Protein AF-A0A2N0QKD7-F1 (afdb_monomer)

Organism: NCBI:txid588596

Structure (mmCIF, N/CA/C/O backbone):
data_AF-A0A2N0QKD7-F1
#
_entry.id   AF-A0A2N0QKD7-F1
#
loop_
_atom_site.group_PDB
_atom_site.id
_atom_site.type_symbol
_atom_site.label_atom_id
_atom_site.label_alt_id
_atom_site.label_comp_id
_atom_site.label_asym_id
_atom_site.label_entity_id
_atom_site.label_seq_id
_atom_site.pdbx_PDB_ins_code
_atom_site.Cartn_x
_atom_site.Cartn_y
_atom_site.Cartn_z
_atom_site.occupancy
_atom_site.B_iso_or_equiv
_atom_site.auth_seq_id
_atom_site.auth_comp_id
_atom_site.auth_asym_id
_atom_site.auth_atom_id
_atom_site.pdbx_PDB_model_num
A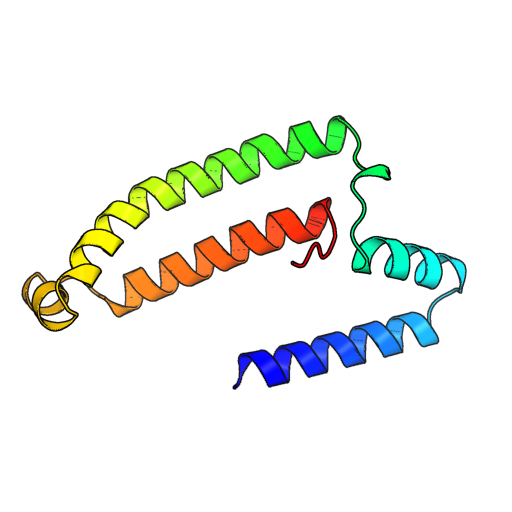TOM 1 N N . MET A 1 1 ? 5.901 -13.890 12.766 1.00 68.62 1 MET A N 1
ATOM 2 C CA . MET A 1 1 ? 6.858 -14.827 12.127 1.00 68.62 1 MET A CA 1
ATOM 3 C C . MET A 1 1 ? 6.362 -15.376 10.792 1.00 68.62 1 MET A C 1
ATOM 5 O O . MET A 1 1 ? 7.146 -15.377 9.857 1.00 68.62 1 MET A O 1
ATOM 9 N N . ILE A 1 2 ? 5.079 -15.744 10.651 1.00 90.88 2 ILE A N 1
ATOM 10 C CA . ILE A 1 2 ? 4.500 -16.192 9.363 1.00 90.88 2 ILE A CA 1
ATOM 11 C C . ILE A 1 2 ? 4.788 -15.199 8.218 1.00 90.88 2 ILE A C 1
ATOM 13 O O . ILE A 1 2 ? 5.259 -15.604 7.161 1.00 90.88 2 ILE A O 1
ATOM 17 N N . GLY A 1 3 ? 4.607 -13.892 8.454 1.00 84.94 3 GLY A N 1
ATOM 18 C CA . GLY A 1 3 ? 4.872 -12.862 7.440 1.00 84.94 3 GLY A CA 1
ATOM 19 C C . GLY A 1 3 ? 6.329 -12.791 6.964 1.00 84.94 3 GLY A C 1
ATOM 20 O O . GLY A 1 3 ? 6.564 -12.588 5.780 1.00 84.9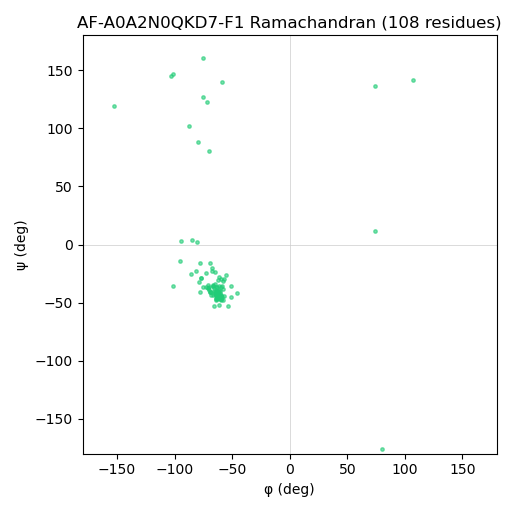4 3 GLY A O 1
ATOM 21 N N . VAL A 1 4 ? 7.303 -13.031 7.849 1.00 88.38 4 VAL A N 1
ATOM 22 C CA . VAL A 1 4 ? 8.734 -13.031 7.485 1.00 88.38 4 VAL A CA 1
ATOM 23 C C . VAL A 1 4 ? 9.062 -14.230 6.594 1.00 88.38 4 VAL A C 1
ATOM 25 O O . VAL A 1 4 ? 9.762 -14.078 5.598 1.00 88.38 4 VAL A O 1
ATOM 28 N N . GLY A 1 5 ? 8.504 -15.406 6.904 1.00 92.25 5 GLY A N 1
ATOM 29 C CA . GLY A 1 5 ? 8.665 -16.597 6.068 1.00 92.25 5 GLY A CA 1
ATOM 30 C C . GLY A 1 5 ? 8.076 -16.409 4.668 1.00 92.25 5 GLY A C 1
ATOM 31 O O . GLY A 1 5 ? 8.736 -16.709 3.677 1.00 92.25 5 GLY A O 1
ATOM 32 N N . ILE A 1 6 ? 6.868 -15.842 4.575 1.00 91.62 6 ILE A N 1
ATOM 33 C CA . ILE A 1 6 ? 6.231 -15.536 3.284 1.00 91.62 6 ILE A CA 1
ATOM 34 C C . ILE A 1 6 ? 7.056 -14.506 2.502 1.00 91.62 6 ILE A C 1
ATOM 36 O O . ILE A 1 6 ? 7.293 -14.702 1.313 1.00 91.62 6 ILE A O 1
ATOM 40 N N . ALA A 1 7 ? 7.539 -13.446 3.156 1.00 86.25 7 ALA A N 1
ATOM 41 C CA . ALA A 1 7 ? 8.372 -12.433 2.510 1.00 86.25 7 ALA A CA 1
ATOM 42 C C . ALA A 1 7 ? 9.663 -13.034 1.928 1.00 86.25 7 ALA A C 1
ATOM 44 O O . ALA A 1 7 ? 9.995 -12.770 0.774 1.00 86.25 7 ALA A O 1
ATOM 45 N N . ALA A 1 8 ? 10.349 -13.900 2.682 1.00 88.38 8 ALA A N 1
ATOM 46 C CA . ALA A 1 8 ? 11.554 -14.583 2.212 1.00 88.38 8 ALA A CA 1
ATOM 47 C C . ALA A 1 8 ? 11.279 -15.495 1.003 1.00 88.38 8 ALA A C 1
ATOM 49 O O . ALA A 1 8 ? 12.054 -15.504 0.046 1.00 88.38 8 ALA A O 1
ATOM 50 N N . LEU A 1 9 ? 10.153 -16.219 1.006 1.00 92.94 9 LEU A N 1
ATOM 51 C CA . LEU A 1 9 ? 9.739 -17.049 -0.130 1.00 92.94 9 LEU A CA 1
ATOM 52 C C . LEU A 1 9 ? 9.446 -16.209 -1.379 1.00 92.94 9 LEU A C 1
ATOM 54 O O . LEU A 1 9 ? 9.920 -16.544 -2.463 1.00 92.94 9 LEU A O 1
ATOM 58 N N . MET A 1 10 ? 8.709 -15.103 -1.236 1.00 89.94 10 MET A N 1
ATOM 59 C CA . MET A 1 10 ? 8.425 -14.194 -2.353 1.00 89.94 10 MET A CA 1
ATOM 60 C C . MET A 1 10 ? 9.711 -13.584 -2.924 1.00 89.94 10 MET A C 1
ATOM 62 O O . MET A 1 10 ? 9.865 -13.492 -4.143 1.00 89.94 10 MET A O 1
ATOM 66 N N . GLN A 1 11 ? 10.666 -13.236 -2.057 1.00 86.62 11 GLN A N 1
ATOM 67 C CA . GLN A 1 11 ? 11.970 -12.730 -2.476 1.00 86.62 11 GLN A CA 1
ATOM 68 C C . GLN A 1 11 ? 12.756 -13.777 -3.274 1.00 86.62 11 GLN A C 1
ATOM 70 O O . GLN A 1 11 ? 13.292 -13.456 -4.333 1.00 86.62 11 GLN A O 1
ATOM 75 N N . ALA A 1 12 ? 12.798 -15.028 -2.807 1.00 88.19 12 ALA A N 1
ATOM 76 C CA . ALA A 1 12 ? 13.480 -16.112 -3.511 1.00 88.19 12 ALA A CA 1
ATOM 77 C C . ALA A 1 12 ? 12.889 -16.344 -4.912 1.00 88.19 12 ALA A C 1
ATOM 79 O O . ALA A 1 12 ? 13.635 -16.466 -5.883 1.00 88.19 12 ALA A O 1
ATOM 80 N N . ILE A 1 13 ? 11.557 -16.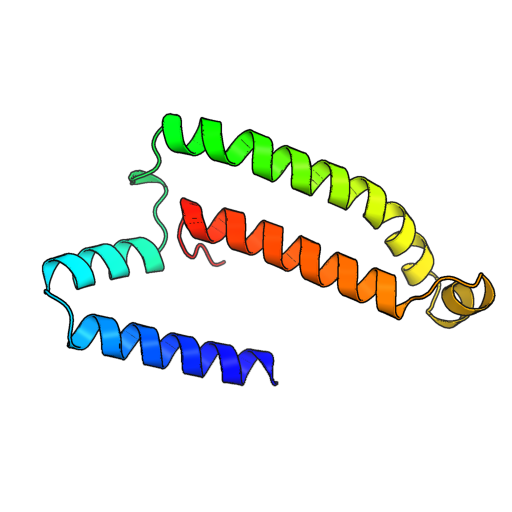334 -5.032 1.00 89.19 13 ILE A N 1
ATOM 81 C CA . ILE A 1 13 ? 10.860 -16.461 -6.321 1.00 89.19 13 ILE A CA 1
ATOM 82 C C . ILE A 1 13 ? 11.234 -15.309 -7.261 1.00 89.19 13 ILE A C 1
ATOM 84 O O . ILE A 1 13 ? 11.576 -15.553 -8.417 1.00 89.19 13 ILE A O 1
ATOM 88 N N . SER A 1 14 ? 11.219 -14.067 -6.767 1.00 85.00 14 SER A N 1
ATOM 89 C CA . SER A 1 14 ? 11.617 -12.888 -7.548 1.00 85.00 14 SER A CA 1
ATOM 90 C C . SER A 1 14 ? 13.048 -13.019 -8.087 1.00 85.00 14 SER A C 1
ATOM 92 O O . SER A 1 14 ? 13.289 -12.812 -9.277 1.00 85.00 14 SER A O 1
ATOM 94 N N . THR A 1 15 ? 13.987 -13.471 -7.249 1.00 83.62 15 THR A N 1
ATOM 95 C CA . THR A 1 15 ? 15.385 -13.706 -7.644 1.00 83.62 15 THR A CA 1
ATOM 96 C C . THR A 1 15 ? 15.512 -14.785 -8.725 1.00 83.62 15 THR A C 1
ATOM 98 O O . THR A 1 15 ? 16.241 -14.596 -9.698 1.00 83.62 15 THR A O 1
ATOM 101 N N . VAL A 1 16 ? 14.784 -15.901 -8.604 1.00 87.00 16 VAL A N 1
ATOM 102 C CA . VAL A 1 16 ? 14.786 -16.972 -9.620 1.00 87.00 16 VAL A CA 1
ATOM 103 C C . VAL A 1 16 ? 14.243 -16.464 -10.957 1.00 87.00 16 VAL A C 1
ATOM 105 O O . VAL A 1 16 ? 14.830 -16.735 -12.004 1.00 87.00 16 VAL A O 1
ATOM 108 N N . LEU A 1 17 ? 13.162 -15.680 -10.937 1.00 84.62 17 LEU A N 1
ATOM 109 C CA . LEU A 1 17 ? 12.587 -15.090 -12.148 1.00 84.62 17 LEU A CA 1
ATOM 110 C C . LEU A 1 17 ? 13.552 -14.119 -12.839 1.00 84.62 17 LEU A C 1
ATOM 112 O O . LEU A 1 17 ? 13.617 -14.104 -14.068 1.00 84.62 17 LEU A O 1
ATOM 116 N N . MET A 1 18 ? 14.338 -13.351 -12.079 1.00 82.94 18 MET A N 1
ATOM 117 C CA . MET A 1 18 ? 15.381 -12.494 -12.655 1.00 82.94 18 MET A CA 1
ATOM 118 C C . MET A 1 18 ? 16.516 -13.285 -13.305 1.00 82.94 18 MET A C 1
ATOM 120 O O . MET A 1 18 ? 17.049 -12.837 -14.315 1.00 82.94 18 MET A O 1
ATOM 124 N N . LEU A 1 19 ? 16.883 -14.439 -12.743 1.00 80.88 19 LEU A N 1
ATOM 125 C CA . LEU A 1 19 ? 17.950 -15.295 -13.272 1.00 80.88 19 LEU A CA 1
ATOM 126 C C . LEU A 1 19 ? 17.551 -15.992 -14.578 1.00 80.88 19 LEU A C 1
ATOM 128 O O . LEU A 1 19 ? 18.387 -16.162 -15.461 1.00 80.88 19 LEU A O 1
ATOM 132 N N . VAL A 1 20 ? 16.287 -16.404 -14.697 1.00 82.56 20 VAL A N 1
ATOM 133 C CA . VAL A 1 20 ? 15.768 -17.101 -15.888 1.00 82.56 20 VAL A CA 1
ATOM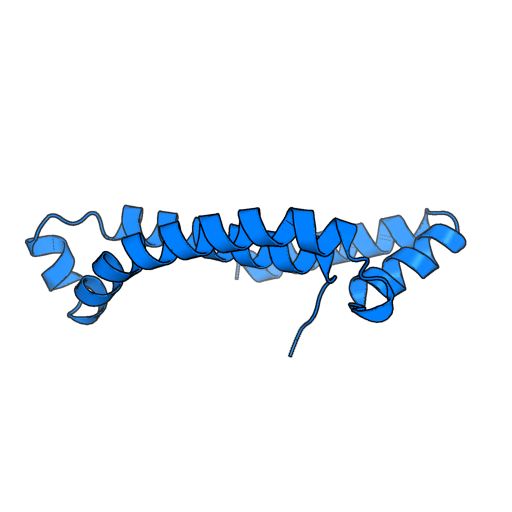 134 C C . VAL A 1 20 ? 15.315 -16.115 -16.978 1.00 82.56 20 VAL A C 1
ATOM 136 O O . VAL A 1 20 ? 15.292 -16.459 -18.159 1.00 82.56 20 VAL A O 1
ATOM 139 N N . GLY A 1 21 ? 14.940 -14.889 -16.602 1.00 76.25 21 GLY A N 1
ATOM 140 C CA . GLY A 1 21 ? 14.416 -13.878 -17.518 1.00 76.25 21 GLY A CA 1
ATOM 141 C C . GLY A 1 21 ? 15.476 -13.200 -18.407 1.00 76.25 21 GLY A C 1
ATOM 142 O O . GLY A 1 21 ? 16.661 -13.181 -18.082 1.00 76.25 21 GLY A O 1
ATOM 143 N N . PRO A 1 22 ? 15.066 -12.568 -19.527 1.00 72.44 22 PRO A N 1
ATOM 144 C CA . PRO A 1 22 ? 15.966 -11.771 -20.361 1.00 72.44 22 PRO A CA 1
ATOM 145 C C . PRO A 1 22 ? 16.601 -10.621 -19.565 1.00 72.44 22 PRO A C 1
ATOM 147 O O . PRO A 1 22 ? 15.905 -9.916 -18.833 1.00 72.44 22 PRO A O 1
ATOM 150 N N . ILE A 1 23 ? 17.892 -10.351 -19.785 1.00 63.12 23 ILE A N 1
ATOM 151 C CA . ILE A 1 23 ? 18.684 -9.336 -19.052 1.00 63.12 23 ILE A CA 1
ATOM 152 C C . ILE A 1 23 ? 17.997 -7.952 -19.021 1.00 63.12 23 ILE A C 1
ATOM 154 O O . ILE A 1 23 ? 18.033 -7.250 -18.011 1.00 63.12 23 ILE A O 1
ATOM 158 N N . TYR A 1 24 ? 17.304 -7.570 -20.099 1.00 61.19 24 TYR A N 1
ATOM 159 C CA . TYR A 1 24 ? 16.562 -6.304 -20.175 1.00 61.19 24 TYR A CA 1
ATOM 160 C C . TYR A 1 24 ? 15.352 -6.241 -19.220 1.00 61.19 24 TYR A C 1
ATOM 162 O O . TYR A 1 24 ? 15.069 -5.187 -18.651 1.00 61.19 24 TYR A O 1
ATOM 170 N N . GLN A 1 25 ? 14.659 -7.363 -19.000 1.00 65.31 25 GLN A N 1
ATOM 171 C CA . GLN A 1 25 ? 13.568 -7.459 -18.022 1.00 65.31 25 GLN A CA 1
ATOM 172 C C . GLN A 1 25 ? 14.116 -7.458 -16.589 1.00 65.31 25 GLN A C 1
ATOM 174 O O . GLN A 1 25 ? 13.532 -6.818 -15.719 1.00 65.31 25 GLN A O 1
ATOM 179 N N . ALA A 1 26 ? 15.270 -8.092 -16.351 1.00 69.50 26 ALA A N 1
ATOM 180 C CA . ALA A 1 26 ? 15.929 -8.092 -15.044 1.00 69.50 26 ALA A CA 1
ATOM 181 C C . ALA A 1 26 ? 16.400 -6.685 -14.625 1.00 69.50 26 ALA A C 1
ATOM 183 O O . ALA A 1 26 ? 16.203 -6.277 -13.482 1.00 69.50 26 ALA A O 1
ATOM 184 N N . SER A 1 27 ? 16.954 -5.899 -15.557 1.00 68.25 27 SER A N 1
ATOM 185 C CA . SER A 1 27 ? 17.338 -4.505 -15.291 1.00 68.25 27 SER A CA 1
ATOM 186 C C . SER A 1 27 ? 16.125 -3.622 -14.965 1.00 68.25 27 SER A C 1
ATOM 188 O O . SER A 1 27 ? 16.160 -2.878 -13.985 1.00 68.25 27 SER A O 1
ATOM 190 N N . LYS A 1 28 ? 15.015 -3.756 -15.709 1.00 68.25 28 LYS A N 1
ATOM 191 C CA . LYS A 1 28 ? 13.755 -3.053 -15.398 1.00 68.25 28 LYS A CA 1
ATOM 192 C C . LYS A 1 28 ? 13.156 -3.469 -14.055 1.00 68.25 28 LYS A C 1
ATOM 194 O O . LYS A 1 28 ? 12.680 -2.610 -13.319 1.00 68.25 28 LYS A O 1
ATOM 199 N N . ALA A 1 29 ? 13.194 -4.760 -13.731 1.00 68.19 29 ALA A N 1
ATOM 200 C CA . ALA A 1 29 ? 12.721 -5.274 -12.451 1.00 68.19 29 ALA A CA 1
ATOM 201 C C . ALA A 1 29 ? 13.541 -4.709 -11.283 1.00 68.19 29 ALA A C 1
ATOM 203 O O . ALA A 1 29 ? 12.957 -4.278 -10.294 1.00 68.19 29 ALA A O 1
ATOM 204 N N . ASN A 1 30 ? 14.868 -4.624 -11.425 1.00 68.75 30 ASN A N 1
ATOM 205 C CA . ASN A 1 30 ? 15.722 -3.990 -10.421 1.00 68.75 30 ASN A CA 1
ATOM 206 C C . ASN A 1 30 ? 15.340 -2.523 -10.199 1.00 68.75 30 ASN A C 1
ATOM 208 O O . ASN A 1 30 ? 15.137 -2.130 -9.061 1.00 68.75 30 ASN A O 1
ATOM 212 N N . VAL A 1 31 ? 15.146 -1.739 -11.266 1.00 72.12 31 VAL A N 1
ATOM 213 C CA . VAL A 1 31 ? 14.707 -0.333 -11.152 1.00 72.12 31 VAL A CA 1
ATOM 214 C C . VAL A 1 31 ? 13.354 -0.206 -10.436 1.00 72.12 31 VAL A C 1
ATOM 216 O O . VAL A 1 31 ? 13.154 0.729 -9.665 1.00 72.12 31 VAL A O 1
ATOM 219 N N . TRP A 1 32 ? 12.429 -1.143 -10.661 1.00 75.31 32 TRP A N 1
ATOM 220 C CA . TRP A 1 32 ? 11.131 -1.158 -9.981 1.00 75.31 32 TRP A CA 1
ATOM 221 C C . TRP A 1 32 ? 11.248 -1.538 -8.493 1.00 75.31 32 TRP A C 1
ATOM 223 O O . TRP A 1 32 ? 10.571 -0.945 -7.654 1.00 75.31 32 TRP A O 1
ATOM 233 N N . ILE A 1 33 ? 12.145 -2.467 -8.146 1.00 71.06 33 ILE A N 1
ATOM 234 C CA . ILE A 1 33 ? 12.412 -2.881 -6.757 1.00 71.06 33 ILE A CA 1
ATOM 235 C C . ILE A 1 33 ? 13.140 -1.789 -5.968 1.00 71.06 33 ILE A C 1
ATOM 237 O O . ILE A 1 33 ? 12.873 -1.599 -4.787 1.00 71.06 33 ILE A O 1
ATOM 241 N N . THR A 1 34 ? 14.031 -1.013 -6.579 1.00 69.31 34 THR A N 1
ATOM 242 C CA . THR A 1 34 ? 14.640 0.122 -5.863 1.00 69.31 34 THR A CA 1
ATOM 243 C C . THR A 1 34 ? 13.633 1.249 -5.603 1.00 69.31 34 THR A C 1
ATOM 245 O O . THR A 1 34 ? 13.882 2.117 -4.771 1.00 69.31 34 THR A O 1
ATOM 248 N N . GLY A 1 35 ? 12.496 1.235 -6.308 1.00 63.94 35 GLY A N 1
ATOM 249 C CA . GLY A 1 35 ? 11.531 2.323 -6.323 1.00 63.94 35 GLY A CA 1
ATOM 250 C C . GLY A 1 35 ? 12.042 3.499 -7.153 1.00 63.94 35 GLY A C 1
ATOM 251 O O . GLY A 1 35 ? 13.207 3.894 -7.088 1.00 63.94 35 GLY A O 1
ATOM 252 N N . SER A 1 36 ? 11.173 4.083 -7.976 1.00 67.19 36 SER A N 1
ATOM 253 C CA . SER A 1 36 ? 11.553 5.254 -8.763 1.00 67.19 36 SER A CA 1
ATOM 254 C C . SER A 1 36 ? 10.356 6.133 -9.075 1.00 67.19 36 SER A C 1
ATOM 256 O O . SER A 1 36 ? 9.443 5.739 -9.797 1.00 67.19 36 SER A O 1
ATOM 258 N N . VAL A 1 37 ? 10.411 7.378 -8.605 1.00 66.81 37 VAL A N 1
ATOM 259 C CA . VAL A 1 37 ? 9.453 8.422 -8.998 1.00 66.81 37 VAL A CA 1
ATOM 260 C C . VAL A 1 37 ? 9.791 8.979 -10.389 1.00 66.81 37 VAL A C 1
ATOM 262 O O . VAL A 1 37 ? 8.939 9.566 -11.046 1.00 66.81 37 VAL A O 1
ATOM 265 N N . ASN A 1 38 ? 11.006 8.736 -10.899 1.00 61.59 38 ASN A N 1
ATOM 266 C CA . ASN A 1 38 ? 11.451 9.264 -12.195 1.00 61.59 38 ASN A CA 1
ATOM 267 C C . ASN A 1 38 ? 10.704 8.659 -13.392 1.00 61.59 38 ASN A C 1
ATOM 269 O O . ASN A 1 38 ? 10.693 9.259 -14.460 1.00 61.59 38 ASN A O 1
ATOM 273 N N . SER A 1 39 ? 10.074 7.490 -13.229 1.00 63.12 39 SER A N 1
ATOM 274 C CA . SER A 1 39 ? 9.230 6.878 -14.269 1.00 63.12 39 SER A CA 1
ATOM 275 C C . SER A 1 39 ? 7.740 7.221 -14.123 1.00 63.12 39 SER A C 1
ATOM 277 O O . SER A 1 39 ? 6.919 6.719 -14.892 1.00 63.12 39 SER A O 1
ATOM 279 N N . ALA A 1 40 ? 7.369 8.055 -13.143 1.00 67.94 40 ALA A N 1
ATOM 280 C CA . ALA A 1 40 ? 5.978 8.393 -12.878 1.00 67.94 40 ALA A CA 1
ATOM 281 C C . ALA A 1 40 ? 5.412 9.313 -13.970 1.00 67.94 40 ALA A C 1
ATOM 283 O O . ALA A 1 40 ? 5.908 10.411 -14.218 1.00 67.94 40 ALA A O 1
ATOM 284 N N . THR A 1 41 ? 4.330 8.876 -14.611 1.00 76.62 41 THR A N 1
ATOM 285 C CA . THR A 1 41 ? 3.625 9.649 -15.642 1.00 76.62 41 THR A CA 1
ATOM 286 C C . THR A 1 41 ? 2.339 10.255 -15.079 1.00 76.62 41 THR A C 1
ATOM 288 O O . THR A 1 41 ? 1.622 9.613 -14.312 1.00 76.62 41 THR A O 1
ATOM 291 N N . TRP A 1 42 ? 1.953 11.454 -15.527 1.00 77.69 42 TRP A N 1
ATOM 292 C CA . TRP A 1 42 ? 0.689 12.099 -15.129 1.00 77.69 42 TRP A CA 1
ATOM 293 C C . TRP A 1 42 ? -0.570 11.247 -15.385 1.00 77.69 42 TRP A C 1
ATOM 295 O O . TRP A 1 42 ? -1.564 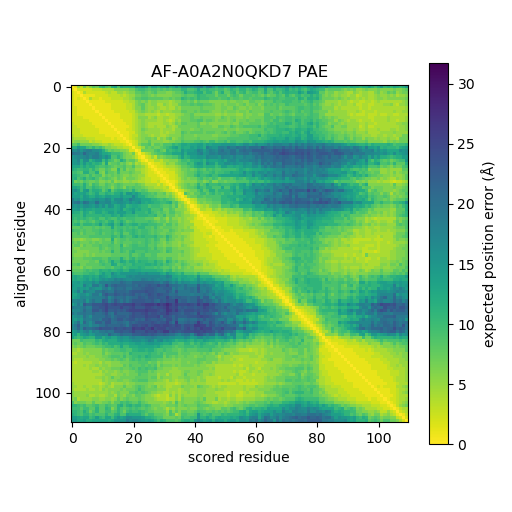11.393 -14.675 1.00 77.69 42 TRP A O 1
ATOM 305 N N . GLN A 1 43 ? -0.548 10.331 -16.359 1.00 80.38 43 GLN A N 1
ATOM 306 C CA . GLN A 1 43 ? -1.615 9.339 -16.552 1.00 80.38 43 GLN A CA 1
ATOM 307 C C . GLN A 1 43 ? -1.720 8.347 -15.386 1.00 80.38 43 GLN A C 1
ATOM 309 O O . GLN A 1 43 ? -2.826 8.083 -14.923 1.00 80.38 43 GLN A O 1
ATOM 314 N N . GLN A 1 44 ? -0.595 7.844 -14.873 1.00 77.25 44 GLN A N 1
ATOM 315 C CA . GLN A 1 44 ? -0.576 6.943 -13.714 1.00 77.25 44 GLN A CA 1
ATOM 316 C C . GLN A 1 44 ? -1.096 7.659 -12.463 1.00 77.25 44 GLN A C 1
ATOM 318 O O . GLN A 1 44 ? -1.898 7.101 -11.720 1.00 77.25 44 GLN A O 1
ATOM 323 N N . VAL A 1 45 ? -0.724 8.931 -12.285 1.00 80.19 45 VAL A N 1
ATOM 324 C CA . VAL A 1 45 ? -1.209 9.775 -11.182 1.00 80.19 45 VAL A CA 1
ATOM 325 C C . VAL A 1 45 ? -2.732 9.954 -11.241 1.00 80.19 45 VAL A C 1
ATOM 327 O O . VAL A 1 45 ? -3.418 9.783 -10.236 1.00 80.19 45 VAL A O 1
ATOM 330 N N . LYS A 1 46 ? -3.294 10.227 -12.424 1.00 84.25 46 LYS A N 1
ATOM 331 C CA . LYS A 1 46 ? -4.754 10.346 -12.597 1.00 84.25 46 LYS A CA 1
ATOM 332 C C . LYS A 1 46 ? -5.507 9.050 -12.283 1.00 84.25 46 LYS A C 1
ATOM 334 O O . LYS A 1 46 ? -6.647 9.124 -11.839 1.00 84.25 46 LYS A O 1
ATOM 339 N N . ILE A 1 47 ? -4.888 7.890 -12.503 1.00 84.19 47 ILE A N 1
ATOM 340 C CA . ILE A 1 47 ? -5.479 6.579 -12.201 1.00 84.19 47 ILE A CA 1
ATOM 341 C C . ILE A 1 47 ? -5.391 6.268 -10.702 1.00 84.19 47 ILE A C 1
ATOM 343 O O . ILE A 1 47 ? -6.352 5.764 -10.126 1.00 84.19 47 ILE A O 1
ATOM 347 N N . ILE A 1 48 ? -4.265 6.582 -10.054 1.00 84.62 48 ILE A N 1
ATOM 348 C CA . ILE A 1 48 ? -4.036 6.201 -8.655 1.00 84.62 48 ILE A CA 1
ATOM 349 C C . ILE A 1 48 ? -4.753 7.117 -7.654 1.00 84.62 48 ILE A C 1
ATOM 351 O O . ILE A 1 48 ? -5.203 6.646 -6.612 1.00 84.62 48 ILE A O 1
ATOM 355 N N . ILE A 1 49 ? -4.911 8.409 -7.971 1.00 86.81 49 ILE A N 1
ATOM 356 C CA . ILE A 1 49 ? -5.584 9.390 -7.103 1.00 86.81 49 ILE A CA 1
ATOM 357 C C . ILE A 1 49 ? -6.989 8.945 -6.672 1.00 86.81 49 ILE A C 1
ATOM 359 O O . ILE A 1 49 ? -7.236 8.934 -5.467 1.00 86.81 49 ILE A O 1
ATOM 363 N N . PRO A 1 50 ? -7.919 8.569 -7.576 1.00 89.00 50 PRO A N 1
ATOM 364 C CA . PRO A 1 50 ? -9.263 8.173 -7.159 1.00 89.00 50 PRO A CA 1
ATOM 365 C C . PRO A 1 50 ? -9.249 6.898 -6.309 1.00 89.00 50 PRO A C 1
ATOM 367 O O . PRO A 1 50 ? -10.036 6.791 -5.372 1.00 89.00 50 PRO A O 1
ATOM 370 N N . VAL A 1 51 ? -8.328 5.967 -6.582 1.00 87.44 51 VAL A N 1
ATOM 371 C CA . VAL A 1 51 ? -8.161 4.739 -5.793 1.00 87.44 51 VAL A CA 1
ATOM 372 C C . VAL A 1 51 ? -7.698 5.080 -4.376 1.00 87.44 51 VAL A C 1
ATOM 374 O O . VAL A 1 51 ? -8.358 4.705 -3.411 1.00 87.44 51 VAL A O 1
ATOM 377 N N . ILE A 1 52 ? -6.622 5.858 -4.232 1.00 86.56 52 ILE A N 1
ATOM 378 C CA . ILE A 1 52 ? -6.109 6.279 -2.921 1.00 86.56 52 ILE A CA 1
ATOM 379 C C . ILE A 1 52 ? -7.154 7.100 -2.161 1.00 86.56 52 ILE A C 1
ATOM 381 O O . ILE A 1 52 ? -7.363 6.864 -0.973 1.00 86.56 52 ILE A O 1
ATOM 385 N N . ALA A 1 53 ? -7.846 8.026 -2.830 1.00 89.50 53 ALA A N 1
ATOM 386 C CA . ALA A 1 53 ? -8.899 8.830 -2.216 1.00 89.50 53 ALA A CA 1
ATOM 387 C C . ALA A 1 53 ? -10.044 7.955 -1.683 1.00 89.50 53 ALA A C 1
ATOM 389 O O . ALA A 1 53 ? -10.487 8.141 -0.551 1.00 89.50 53 ALA A O 1
ATOM 390 N N . PHE A 1 54 ? -10.482 6.960 -2.458 1.00 88.50 54 PHE A N 1
ATOM 391 C CA . PHE A 1 54 ? -11.515 6.017 -2.037 1.00 88.50 54 PHE A CA 1
ATOM 392 C C . PHE A 1 54 ? -11.076 5.178 -0.826 1.00 88.50 54 PHE A C 1
ATOM 394 O O . PHE A 1 54 ? -11.812 5.091 0.159 1.00 88.50 54 PHE A O 1
ATOM 401 N N . LEU A 1 55 ? -9.857 4.624 -0.844 1.00 85.75 55 LEU A N 1
ATOM 402 C CA . LEU A 1 55 ? -9.323 3.873 0.299 1.00 85.75 55 LEU A CA 1
ATOM 403 C C . LEU A 1 55 ? -9.132 4.750 1.545 1.00 85.75 55 LEU A C 1
ATOM 405 O O . LEU A 1 55 ? -9.384 4.285 2.659 1.00 85.75 55 LEU A O 1
ATOM 409 N N . LEU A 1 56 ? -8.731 6.014 1.384 1.00 86.94 56 LEU A N 1
ATOM 410 C CA . LEU A 1 56 ? -8.612 6.963 2.493 1.00 86.94 56 LEU A CA 1
ATOM 411 C C . LEU A 1 56 ? -9.966 7.265 3.137 1.00 86.94 56 LEU A C 1
ATOM 413 O O . LEU A 1 56 ? -10.066 7.250 4.363 1.00 86.94 56 LEU A O 1
ATOM 417 N N . ILE A 1 57 ? -11.013 7.483 2.337 1.00 88.50 57 ILE A N 1
ATOM 418 C CA . ILE A 1 57 ? -12.373 7.708 2.850 1.00 88.50 57 ILE A CA 1
ATOM 419 C C . ILE A 1 57 ? -12.839 6.498 3.664 1.00 88.50 57 ILE A C 1
ATOM 421 O O . ILE A 1 57 ? -13.320 6.661 4.785 1.00 88.50 57 ILE A O 1
ATOM 425 N N . ILE A 1 58 ? -12.647 5.281 3.144 1.00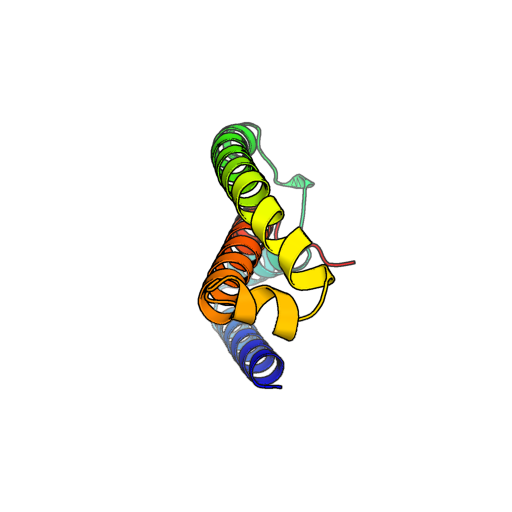 84.44 58 ILE A N 1
ATOM 426 C CA . ILE A 1 58 ? -13.007 4.057 3.874 1.00 84.44 58 ILE A CA 1
ATOM 427 C C . ILE A 1 58 ? -12.204 3.952 5.172 1.00 84.44 58 ILE A C 1
ATOM 429 O O . ILE A 1 58 ? -12.764 3.637 6.220 1.00 84.44 58 ILE A O 1
ATOM 433 N N . THR A 1 59 ? -10.910 4.264 5.124 1.00 83.12 59 THR A N 1
ATOM 434 C CA . THR A 1 59 ? -10.049 4.229 6.308 1.00 83.12 59 THR A CA 1
ATOM 435 C C . THR A 1 59 ? -10.563 5.187 7.378 1.00 83.12 59 THR A C 1
ATOM 437 O O . THR A 1 59 ? -10.760 4.755 8.507 1.00 83.12 59 THR A O 1
ATOM 440 N N . LEU A 1 60 ? -10.893 6.436 7.031 1.00 82.00 60 LEU A N 1
ATOM 441 C CA . LEU A 1 60 ? -11.441 7.424 7.971 1.00 82.00 60 LEU A CA 1
ATOM 442 C C . LEU A 1 60 ? -12.738 6.957 8.647 1.00 82.00 60 LEU A C 1
ATOM 444 O O . LEU A 1 60 ? -12.925 7.197 9.842 1.00 82.00 60 LEU A O 1
ATOM 448 N N . LEU A 1 61 ? -13.613 6.261 7.915 1.00 80.19 61 LEU A N 1
ATOM 449 C CA . LEU A 1 61 ? -14.837 5.684 8.477 1.00 80.19 61 LEU A CA 1
ATOM 450 C C . LEU A 1 61 ? -14.527 4.570 9.489 1.00 80.19 61 LEU A C 1
ATOM 452 O O . LEU A 1 61 ? -15.154 4.504 10.546 1.00 80.19 61 LEU A O 1
ATOM 456 N N . VAL A 1 62 ? -13.528 3.727 9.204 1.00 74.69 62 VAL A N 1
ATOM 457 C CA . VAL A 1 62 ? -13.130 2.617 10.085 1.00 74.69 62 VAL A CA 1
ATOM 458 C C . VAL A 1 62 ? -12.300 3.099 11.286 1.00 74.69 62 VAL A C 1
ATOM 460 O O . VAL A 1 62 ? -12.417 2.523 12.369 1.00 74.69 62 VAL A O 1
ATOM 463 N N . THR A 1 63 ? -11.543 4.197 11.172 1.00 72.69 63 THR A N 1
ATOM 464 C CA . THR A 1 63 ? -10.734 4.772 12.269 1.00 72.69 63 THR A CA 1
ATOM 465 C C . THR A 1 63 ? -11.572 5.120 13.502 1.00 72.69 63 THR A C 1
ATOM 467 O O . THR A 1 63 ? -11.104 5.011 14.635 1.00 72.69 63 THR A O 1
ATOM 470 N N . ARG A 1 64 ? -12.854 5.458 13.321 1.00 67.31 64 ARG A N 1
ATOM 471 C CA . ARG A 1 64 ? -13.771 5.722 14.439 1.00 67.31 64 ARG A CA 1
ATOM 472 C C . ARG A 1 64 ? -13.962 4.499 15.352 1.00 67.31 64 ARG A C 1
ATOM 474 O O . ARG A 1 64 ? -14.174 4.662 16.550 1.00 67.31 64 ARG A O 1
ATOM 481 N N . HIS A 1 65 ? -13.824 3.288 14.811 1.00 65.00 65 HIS A N 1
ATOM 482 C CA . HIS A 1 65 ? -13.871 2.034 15.570 1.00 65.00 65 HIS A CA 1
ATOM 483 C C . HIS A 1 65 ? -12.538 1.705 16.265 1.00 65.00 65 HIS A C 1
ATOM 485 O O . HIS A 1 65 ? -12.532 0.992 17.266 1.00 65.00 65 HIS A O 1
ATOM 491 N N . LEU A 1 66 ? -11.423 2.254 15.771 1.00 62.53 66 LEU A N 1
ATOM 492 C CA . LEU A 1 66 ? -10.077 2.122 16.345 1.00 62.53 66 LEU A CA 1
ATOM 493 C C . LEU A 1 66 ? -9.940 2.885 17.667 1.00 62.53 66 LEU A C 1
ATOM 495 O O . LEU A 1 66 ? -9.368 2.356 18.616 1.00 62.53 66 LEU A O 1
ATOM 499 N N . ASN A 1 67 ? -10.536 4.079 17.762 1.00 63.69 67 ASN A N 1
ATOM 500 C CA . ASN A 1 67 ? -10.550 4.861 19.006 1.00 63.69 67 ASN A CA 1
ATOM 501 C C . ASN A 1 67 ? -11.220 4.111 20.167 1.00 63.69 67 ASN A C 1
ATOM 503 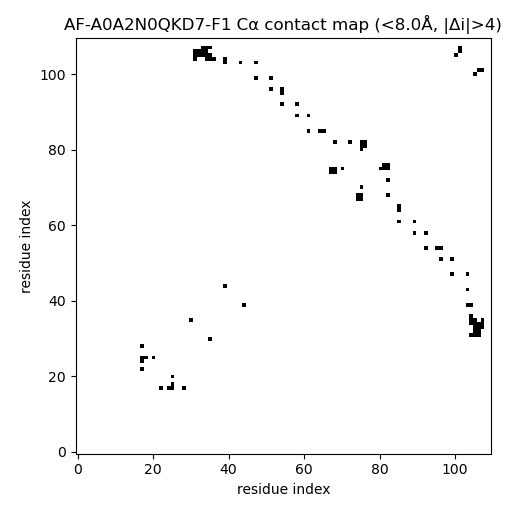O O . ASN A 1 67 ? -10.845 4.307 21.314 1.00 63.69 67 ASN A O 1
ATOM 507 N N . LEU A 1 68 ? -12.180 3.227 19.881 1.00 59.62 68 LEU A N 1
ATOM 508 C CA . LEU A 1 68 ? -12.830 2.401 20.903 1.00 59.62 68 LEU A CA 1
ATOM 509 C C . LEU A 1 68 ? -11.956 1.220 21.351 1.00 59.62 68 LEU A C 1
ATOM 511 O O . LEU A 1 68 ? -12.047 0.816 22.504 1.00 59.62 68 LEU A O 1
ATOM 515 N N . GLN A 1 69 ? -11.076 0.702 20.484 1.00 61.09 69 GLN A N 1
ATOM 516 C CA . GLN A 1 69 ? -10.099 -0.330 20.865 1.00 61.09 69 GLN A CA 1
ATOM 517 C C . GLN A 1 69 ? -8.961 0.225 21.735 1.00 61.09 69 GLN A C 1
ATOM 519 O O . GLN A 1 69 ? -8.377 -0.526 22.510 1.00 61.09 69 GLN A O 1
ATOM 524 N N . GLN A 1 70 ? -8.661 1.530 21.662 1.00 61.25 70 GLN A N 1
ATOM 525 C CA . GLN A 1 70 ? -7.635 2.155 22.511 1.00 61.25 70 GLN A CA 1
ATOM 526 C C . GLN A 1 70 ? -7.986 2.148 24.007 1.00 61.25 70 GLN A C 1
ATOM 528 O O . GLN A 1 70 ? -7.079 2.192 24.833 1.00 61.25 70 GLN A O 1
ATOM 533 N N . PHE A 1 71 ? -9.270 2.053 24.366 1.00 60.84 71 PHE A N 1
ATOM 534 C CA . PHE A 1 71 ? -9.718 1.970 25.763 1.00 60.84 71 PHE A CA 1
ATOM 535 C C . PHE A 1 71 ? -9.595 0.561 26.372 1.00 60.84 71 PHE A C 1
ATOM 537 O O . PHE A 1 71 ? -9.941 0.369 27.535 1.00 60.84 71 PHE A O 1
ATOM 544 N N . GLY A 1 72 ? -9.076 -0.409 25.612 1.00 60.06 72 GLY A N 1
ATOM 545 C CA . GLY A 1 72 ? -8.879 -1.792 26.039 1.00 60.06 72 GLY A CA 1
ATOM 546 C C . GLY A 1 72 ? -9.875 -2.752 25.389 1.00 60.06 72 GLY A C 1
ATOM 547 O O . GLY A 1 72 ? -11.055 -2.435 25.214 1.00 60.06 72 GLY A O 1
ATOM 548 N N . ASP A 1 73 ? -9.392 -3.949 25.040 1.00 63.75 73 ASP A N 1
ATOM 549 C CA . ASP A 1 73 ? -10.189 -4.994 24.380 1.00 63.75 73 ASP A CA 1
ATOM 550 C C . ASP A 1 73 ? -11.426 -5.386 25.218 1.00 63.75 73 ASP A C 1
ATOM 552 O O . ASP A 1 73 ? -12.485 -5.660 24.650 1.00 63.75 73 ASP A O 1
ATOM 556 N N . ASP A 1 74 ? -11.336 -5.306 26.551 1.00 59.41 74 ASP A N 1
ATOM 557 C CA . ASP A 1 74 ? -12.435 -5.595 27.484 1.00 59.41 74 ASP A CA 1
ATOM 558 C C . ASP A 1 74 ? -13.597 -4.585 27.388 1.00 59.41 74 ASP A C 1
ATOM 560 O O . ASP A 1 74 ? -14.771 -4.957 27.493 1.00 59.41 74 ASP A O 1
ATOM 564 N N . VAL A 1 75 ? -13.303 -3.307 27.115 1.00 60.56 75 VAL A N 1
ATOM 565 C CA . VAL A 1 75 ? -14.317 -2.252 26.912 1.00 60.56 75 VAL A CA 1
ATOM 566 C C . VAL A 1 75 ? -14.973 -2.393 25.533 1.00 60.56 75 VAL A C 1
ATOM 568 O O . VAL A 1 75 ? -16.179 -2.208 25.373 1.00 60.56 75 VAL A O 1
ATOM 571 N N . ALA A 1 76 ? -14.198 -2.779 24.519 1.00 58.81 76 ALA A N 1
ATOM 572 C CA . ALA A 1 76 ? -14.714 -3.003 23.171 1.00 58.81 76 ALA A CA 1
ATOM 573 C C . ALA A 1 76 ? -15.606 -4.261 23.076 1.00 58.81 76 ALA A C 1
ATOM 575 O O . ALA A 1 76 ? -16.623 -4.241 22.376 1.00 58.81 76 ALA A O 1
ATOM 576 N N . LEU A 1 77 ? -15.262 -5.330 23.805 1.00 59.47 77 LEU A N 1
ATOM 577 C CA . LEU A 1 77 ? -16.050 -6.567 23.888 1.00 59.47 77 LEU A CA 1
ATOM 578 C C . LEU A 1 77 ? -17.372 -6.373 24.639 1.00 59.47 77 LEU A C 1
ATOM 580 O O . LEU A 1 77 ? -18.406 -6.869 24.191 1.00 59.47 77 LEU A O 1
ATOM 584 N N . SER A 1 78 ? -17.363 -5.617 25.738 1.00 60.88 78 SER A N 1
ATOM 585 C CA . SER A 1 78 ? -18.566 -5.329 26.536 1.00 60.88 78 SER A CA 1
ATOM 586 C C . SER A 1 78 ? -19.591 -4.450 25.805 1.00 60.88 78 SER A C 1
ATOM 588 O O . SER A 1 78 ? -20.785 -4.545 26.078 1.00 60.88 78 SER A O 1
ATOM 590 N N . LEU A 1 79 ? -19.161 -3.674 24.805 1.00 61.56 79 LEU A N 1
ATOM 591 C CA . LEU A 1 79 ? -20.032 -2.924 23.888 1.00 61.56 79 LEU A CA 1
ATOM 592 C C . LEU A 1 79 ? -20.540 -3.755 22.689 1.00 61.56 79 LEU A C 1
ATOM 594 O O . LEU A 1 79 ? -21.203 -3.215 21.804 1.00 61.56 79 LEU A O 1
ATOM 598 N N . GLY A 1 80 ? -20.224 -5.055 22.623 1.00 61.09 80 GLY A N 1
ATOM 599 C CA . GLY A 1 80 ? -20.660 -5.947 21.544 1.00 61.09 80 GLY A CA 1
ATOM 600 C C . GLY A 1 80 ? -19.931 -5.740 20.212 1.00 61.09 80 GLY A C 1
ATOM 601 O O . GLY A 1 80 ? -20.351 -6.288 19.189 1.00 61.09 80 GLY A O 1
ATOM 602 N N . GLN A 1 81 ? -18.836 -4.968 20.183 1.00 63.53 81 GLN A N 1
ATOM 603 C CA . GLN A 1 81 ? -18.039 -4.833 18.968 1.00 63.53 81 GLN A CA 1
ATOM 604 C C . GLN A 1 81 ? -17.199 -6.087 18.728 1.00 63.53 81 GLN A C 1
ATOM 606 O O . GLN A 1 81 ? -16.402 -6.512 19.561 1.00 63.53 81 GLN A O 1
ATOM 611 N N . GLY A 1 82 ? -17.329 -6.656 17.528 1.00 67.38 82 GLY A N 1
ATOM 612 C CA . GLY A 1 82 ? -16.477 -7.745 17.063 1.00 67.38 82 GLY A CA 1
ATOM 613 C C . GLY A 1 82 ? -15.055 -7.256 16.792 1.00 67.38 82 GLY A C 1
ATOM 614 O O . GLY A 1 82 ? -14.702 -7.040 15.634 1.00 67.38 82 GLY A O 1
ATOM 615 N N . VAL A 1 83 ? -14.238 -7.116 17.842 1.00 69.69 83 VAL A N 1
ATOM 616 C CA . VAL A 1 83 ? -12.835 -6.648 17.803 1.00 69.69 83 VAL A CA 1
ATOM 617 C C . VAL A 1 83 ? -12.037 -7.333 16.686 1.00 69.69 83 VAL A C 1
ATOM 619 O O . VAL A 1 83 ? -11.332 -6.673 15.921 1.00 69.69 83 VAL A O 1
ATOM 622 N N . GLN A 1 84 ? -12.232 -8.644 16.517 1.00 70.88 84 GLN A N 1
ATOM 623 C CA . GLN A 1 84 ? -11.574 -9.449 15.487 1.00 70.88 84 GLN A CA 1
ATOM 624 C C . GLN A 1 84 ? -11.944 -9.027 14.053 1.00 70.88 84 GLN A C 1
ATOM 626 O O . GLN A 1 84 ? -11.075 -8.981 13.184 1.00 70.88 84 GLN A O 1
ATOM 631 N N . LYS A 1 85 ? -13.217 -8.683 13.798 1.00 73.62 85 LYS A N 1
ATOM 632 C CA . LYS A 1 85 ? -13.686 -8.233 12.475 1.00 73.62 85 LYS A CA 1
ATOM 633 C C . LYS A 1 85 ? -13.101 -6.867 12.133 1.00 73.62 85 LYS A C 1
ATOM 635 O O . LYS A 1 85 ? -12.608 -6.678 11.028 1.00 73.62 85 LYS A O 1
ATOM 640 N N . THR A 1 86 ? -13.085 -5.946 13.095 1.00 77.00 86 THR A N 1
ATOM 641 C CA . THR A 1 86 ? -12.497 -4.612 12.911 1.00 77.00 86 THR A CA 1
ATOM 642 C C . THR A 1 86 ? -10.993 -4.701 12.650 1.00 77.00 86 THR A C 1
ATOM 644 O O . THR A 1 86 ? -10.501 -4.066 11.719 1.00 77.00 86 THR A O 1
ATOM 647 N N . ARG A 1 87 ? -10.265 -5.545 13.398 1.00 78.75 87 ARG A N 1
ATOM 648 C CA . ARG A 1 87 ? -8.832 -5.802 13.160 1.00 78.75 87 ARG A CA 1
ATOM 649 C C . ARG A 1 87 ? -8.576 -6.368 11.764 1.00 78.75 87 ARG A C 1
ATOM 651 O O . ARG A 1 87 ? -7.668 -5.905 11.081 1.00 78.75 87 ARG A O 1
ATOM 658 N N . PHE A 1 88 ? -9.389 -7.326 11.321 1.00 80.44 88 PHE A N 1
ATOM 659 C CA . PHE A 1 88 ? -9.263 -7.901 9.983 1.00 80.44 88 PHE A CA 1
ATOM 660 C C . PHE A 1 88 ? -9.511 -6.864 8.878 1.00 80.44 88 PHE A C 1
ATOM 662 O O . PHE A 1 88 ? -8.700 -6.751 7.961 1.00 80.44 88 PHE A O 1
ATOM 669 N N . SER A 1 89 ? -10.570 -6.055 8.990 1.00 81.56 89 SER A N 1
ATOM 670 C CA . SER A 1 89 ? -10.860 -4.984 8.026 1.00 81.56 89 SER A CA 1
ATOM 671 C C . SER A 1 89 ? -9.736 -3.951 7.947 1.00 81.56 89 SER A C 1
ATOM 673 O O . SER A 1 89 ? -9.380 -3.513 6.856 1.00 81.56 89 SER A O 1
ATOM 675 N N . LEU A 1 90 ? -9.143 -3.586 9.087 1.00 82.19 90 LEU A N 1
ATOM 676 C CA . LEU A 1 90 ? -8.018 -2.652 9.137 1.00 82.19 90 LEU A CA 1
ATOM 677 C C . LEU A 1 90 ? -6.760 -3.218 8.487 1.00 82.19 90 LEU A C 1
ATOM 679 O O . LEU A 1 90 ? -6.114 -2.517 7.715 1.00 82.19 90 LEU A O 1
ATOM 683 N N . LEU A 1 91 ? -6.437 -4.486 8.752 1.00 85.69 91 LEU A N 1
ATOM 684 C CA . LEU A 1 91 ? -5.324 -5.158 8.082 1.00 85.69 91 LEU A CA 1
ATOM 685 C C . LEU A 1 91 ? -5.527 -5.167 6.567 1.00 85.69 91 LEU A C 1
ATOM 687 O O . LEU A 1 91 ? -4.610 -4.812 5.833 1.00 85.69 91 LEU A O 1
ATOM 691 N N . LEU A 1 92 ? -6.735 -5.492 6.106 1.00 86.56 92 LEU A N 1
ATOM 692 C CA . LEU A 1 92 ? -7.070 -5.527 4.684 1.00 86.56 92 LEU A CA 1
ATOM 693 C C . LEU A 1 92 ? -6.931 -4.139 4.037 1.00 86.56 92 LEU A C 1
ATOM 695 O O . LEU A 1 92 ? -6.330 -4.021 2.971 1.00 86.56 92 LEU A O 1
ATOM 699 N N . LEU A 1 93 ? -7.404 -3.083 4.706 1.00 86.00 93 LEU A N 1
ATOM 700 C CA . LEU A 1 93 ? -7.250 -1.702 4.240 1.00 86.00 93 LEU A CA 1
ATOM 701 C C . LEU A 1 93 ? -5.786 -1.268 4.185 1.00 86.00 93 LEU A C 1
ATOM 703 O O . LEU A 1 93 ? -5.357 -0.743 3.159 1.00 86.00 93 LEU A O 1
ATOM 707 N N . CYS A 1 94 ? -5.008 -1.529 5.238 1.00 85.00 94 CYS A N 1
ATOM 708 C CA . CYS A 1 94 ? -3.575 -1.243 5.254 1.00 85.00 94 CYS A CA 1
ATOM 709 C C . CYS A 1 94 ? -2.855 -1.967 4.113 1.00 85.00 94 CYS A C 1
ATOM 711 O O . CYS A 1 94 ? -2.094 -1.344 3.376 1.00 85.00 94 CYS A O 1
ATOM 713 N N . THR A 1 95 ? -3.120 -3.262 3.917 1.00 87.50 95 THR A N 1
ATOM 714 C CA . THR A 1 95 ? -2.520 -4.038 2.826 1.00 87.50 95 THR A CA 1
ATOM 715 C C . THR A 1 95 ? -2.925 -3.499 1.456 1.00 87.50 95 THR A C 1
ATOM 717 O O . THR A 1 95 ? -2.075 -3.410 0.574 1.00 87.50 95 THR A O 1
ATOM 720 N N . ALA A 1 96 ? -4.181 -3.093 1.266 1.00 87.06 96 ALA A N 1
ATOM 721 C CA . ALA A 1 96 ? -4.648 -2.540 -0.001 1.00 87.06 96 ALA A CA 1
ATOM 722 C C . ALA A 1 96 ? -4.034 -1.159 -0.301 1.00 87.06 96 ALA A C 1
ATOM 724 O O . ALA A 1 96 ? -3.606 -0.910 -1.428 1.00 87.06 96 ALA A O 1
ATOM 725 N N . LEU A 1 97 ? -3.909 -0.289 0.709 1.00 85.62 97 LEU A N 1
ATOM 726 C CA . LEU A 1 97 ? -3.221 1.002 0.598 1.00 85.62 97 LEU A CA 1
ATOM 727 C C . LEU A 1 97 ? -1.744 0.817 0.243 1.00 85.62 97 LEU A C 1
ATOM 729 O O . LEU A 1 97 ? -1.284 1.370 -0.755 1.00 85.62 97 LEU A O 1
ATOM 733 N N . ILE A 1 98 ? -1.023 -0.012 1.002 1.00 86.06 98 ILE A N 1
ATOM 734 C CA . ILE A 1 98 ? 0.399 -0.293 0.760 1.00 86.06 98 ILE A CA 1
ATOM 735 C C . ILE A 1 98 ? 0.586 -0.935 -0.619 1.00 86.06 98 ILE A C 1
ATOM 737 O O . ILE A 1 98 ? 1.439 -0.499 -1.385 1.00 86.06 98 ILE A O 1
ATOM 741 N N . GLY A 1 99 ? -0.242 -1.921 -0.973 1.00 83.69 99 GLY A N 1
ATOM 742 C CA . GLY A 1 99 ? -0.189 -2.586 -2.274 1.00 83.69 99 GLY A CA 1
ATOM 743 C C . GLY A 1 99 ? -0.423 -1.620 -3.434 1.00 83.69 99 GLY A C 1
ATOM 744 O O . GLY A 1 99 ? 0.307 -1.667 -4.421 1.00 83.69 99 GLY A O 1
ATOM 745 N N . SER A 1 100 ? -1.380 -0.697 -3.295 1.00 83.75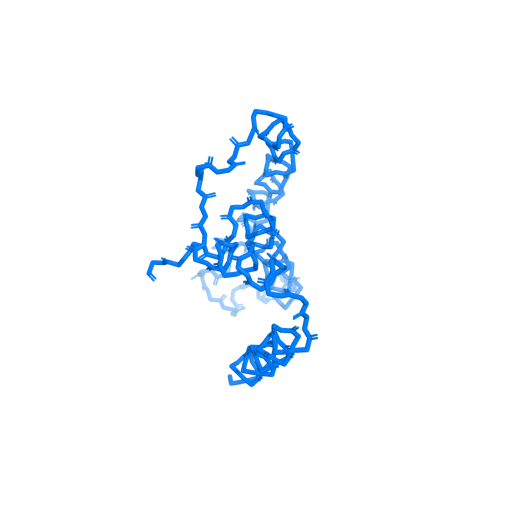 100 SER A N 1
ATOM 746 C CA . SER A 1 100 ? -1.615 0.341 -4.302 1.00 83.75 100 SER A CA 1
ATOM 747 C C . SER A 1 100 ? -0.421 1.288 -4.441 1.00 83.75 100 SER A C 1
ATOM 749 O O . SER A 1 100 ? -0.015 1.584 -5.559 1.00 83.75 100 SER A O 1
ATOM 751 N N . ALA A 1 101 ? 0.211 1.696 -3.339 1.00 82.25 101 ALA A N 1
ATOM 752 C CA . ALA A 1 101 ? 1.397 2.544 -3.390 1.00 82.25 101 ALA A CA 1
ATOM 753 C C . ALA A 1 101 ? 2.578 1.825 -4.069 1.00 82.25 101 ALA A C 1
ATOM 755 O O . ALA A 1 101 ? 3.181 2.367 -4.997 1.00 82.25 101 ALA A O 1
ATOM 756 N N . VAL A 1 102 ? 2.857 0.580 -3.668 1.00 82.62 102 VAL A N 1
ATOM 757 C CA . VAL A 1 102 ? 3.973 -0.221 -4.197 1.00 82.62 102 VAL A CA 1
ATOM 758 C C . VAL A 1 102 ? 3.784 -0.560 -5.677 1.00 82.62 102 VAL A C 1
ATOM 760 O O . VAL A 1 102 ? 4.746 -0.513 -6.438 1.00 82.62 102 VAL A O 1
ATOM 763 N N . ALA A 1 103 ? 2.556 -0.844 -6.123 1.00 81.12 103 ALA A N 1
ATOM 764 C CA . ALA A 1 103 ? 2.277 -1.178 -7.521 1.00 81.12 103 ALA A CA 1
ATOM 765 C C . ALA A 1 103 ? 2.694 -0.068 -8.502 1.00 81.12 103 ALA A C 1
ATOM 767 O O . ALA A 1 103 ? 3.155 -0.361 -9.606 1.00 81.12 103 ALA A O 1
ATOM 768 N N . PHE A 1 104 ? 2.553 1.198 -8.100 1.00 75.12 104 PHE A N 1
ATOM 769 C CA . PHE A 1 104 ? 2.824 2.345 -8.967 1.00 75.12 104 PHE A CA 1
ATOM 770 C C . PHE A 1 104 ? 4.175 3.015 -8.705 1.00 75.12 104 PHE A C 1
ATOM 772 O O . PHE A 1 104 ? 4.799 3.479 -9.655 1.00 75.12 104 PHE A O 1
ATOM 779 N N . ALA A 1 105 ? 4.631 3.079 -7.452 1.00 72.56 105 ALA A N 1
ATOM 780 C CA . ALA A 1 105 ? 5.885 3.746 -7.090 1.00 72.56 105 ALA A CA 1
ATOM 781 C C . ALA A 1 105 ? 7.093 2.790 -7.007 1.00 72.56 105 ALA A C 1
ATOM 783 O O . ALA A 1 105 ? 8.241 3.243 -6.989 1.00 72.56 105 ALA A O 1
ATOM 784 N N . GLY A 1 106 ? 6.844 1.476 -6.976 1.00 73.38 106 GLY A N 1
ATOM 785 C CA . GLY A 1 106 ? 7.831 0.470 -6.590 1.00 73.38 106 GLY A CA 1
ATOM 786 C C . GLY A 1 106 ? 7.977 0.370 -5.069 1.00 73.38 106 GLY A C 1
ATOM 787 O O . GLY A 1 106 ? 7.247 1.011 -4.305 1.00 73.38 106 GLY A O 1
ATOM 788 N N . THR A 1 107 ? 8.914 -0.452 -4.599 1.00 72.88 107 THR A N 1
ATOM 789 C CA . THR A 1 107 ? 9.149 -0.636 -3.159 1.00 72.88 107 THR A CA 1
ATOM 790 C C . THR A 1 107 ? 9.982 0.507 -2.586 1.00 72.88 107 THR A C 1
ATOM 792 O O . THR A 1 107 ? 11.203 0.431 -2.515 1.00 72.88 107 THR A O 1
ATOM 795 N N . ILE A 1 108 ? 9.307 1.575 -2.159 1.00 68.06 108 ILE A N 1
ATOM 796 C CA . ILE A 1 108 ? 9.918 2.667 -1.394 1.00 68.06 108 ILE A CA 1
ATOM 797 C C . ILE A 1 108 ? 9.861 2.292 0.091 1.00 68.06 108 ILE A C 1
ATOM 799 O O . ILE A 1 108 ? 8.803 2.364 0.717 1.00 68.06 108 ILE A O 1
ATOM 803 N N . GLY A 1 109 ? 10.991 1.846 0.633 1.00 63.34 109 GLY A N 1
ATOM 804 C CA . GLY A 1 109 ? 11.185 1.630 2.067 1.00 63.34 109 GLY A CA 1
ATOM 805 C C . GLY A 1 109 ? 11.967 2.786 2.689 1.00 63.34 109 GLY A C 1
ATOM 806 O O . GLY A 1 109 ? 12.828 3.363 2.027 1.00 63.34 109 GLY A O 1
ATOM 807 N N . PHE A 1 110 ? 11.660 3.106 3.945 1.00 56.84 110 PHE A N 1
ATOM 80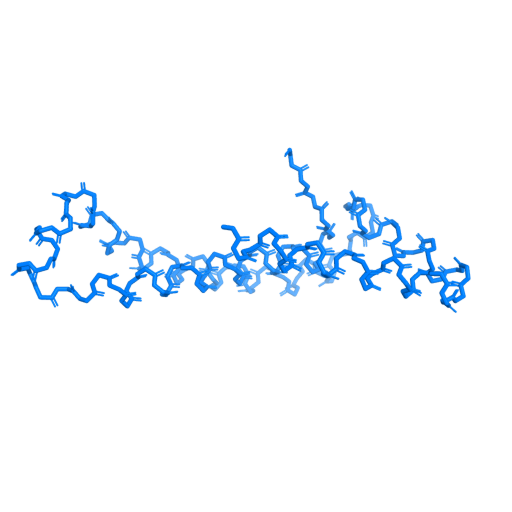8 C CA . PHE A 1 110 ? 12.505 3.935 4.807 1.00 56.84 110 PHE A CA 1
ATOM 809 C C . PHE A 1 110 ? 13.304 3.038 5.749 1.00 56.84 110 PHE A C 1
ATOM 811 O O . PHE A 1 110 ? 12.735 2.002 6.172 1.00 56.84 110 PHE A O 1
#

Solvent-accessible surface area (backbone atoms only — not comparable to full-atom values): 6276 Å² total; per-residue (Å²): 110,71,68,59,55,52,51,52,51,54,50,52,52,53,53,52,51,42,71,75,42,59,70,72,58,32,55,52,49,51,52,39,54,65,28,44,74,89,77,66,46,76,68,58,51,67,59,47,49,61,53,52,52,52,55,48,54,53,46,60,64,51,48,66,61,49,64,48,47,74,73,33,64,71,58,27,49,76,71,69,46,59,62,69,58,56,53,50,54,50,51,52,50,53,51,51,53,51,49,56,50,34,75,72,39,21,51,76,79,134

Secondary structure (DSSP, 8-state):
-HHHHHHHHHHHHHHHHHHHS-HHHHHHHHHHHH--GGG--HHHHHHHHHHHHHHHHHHHHHHHHHHHHTT-HHHHHHTT--HHHHHHHHHHHHHHHHHHHHHHH-----

InterPro domains:
  IPR000522 ABC transporter, permease protein, BtuC-like [PF01032] (2-110)
  IPR000522 ABC transporter, permease protein, BtuC-like [PTHR30472] (2-110)
  IPR037294 ABC transporter, BtuC-like [G3DSA:1.10.3470.10] (1-110)
  IPR037294 ABC transporter, BtuC-like [SSF81345] (2-110)

Sequence (110 aa):
MIGVGIAALMQAISTVLMLVGPIYQASKANVWITGSVNSATWQQVKIIIPVIAFLLIITLLVTRHLNLQQFGDDVALSLGQGVQKTRFSLLLLCTALIGSAVAFAGTIGF

Foldseek 3Di:
DVVVVVVVVVVVVLVVCLVPDDVVVNVVVVDLQQWDPPPADPVLVVVLVVVLVVLVVVVVVLVVLVVQCVVDPVSCVVVVHPPVVSVVVNVVSVCSNVVSCCVRGNDDDD

Nearest PDB structures (foldseek):
  5b57-assembly1_B  TM=8.805E-01  e=4.178E-03  Burkholderia cenocepacia J2315
  2nq2-assembly1_A  TM=8.289E-01  e=5.859E-02  Haemophilus influenzae
  6r1o-assembly1_A-2  TM=4.136E-01  e=3.078E+00  Escherichia coli
  7aqo-assembly1_J  TM=5.472E-01  e=9.545E+00  Saccharomyces cerevisiae S288C

Mean predicted aligned error: 9.47 Å

Radius of gyration: 18.8 Å; Cα contacts (8 Å, |Δi|>4): 55; chains: 1; bounding box: 39×29×48 Å

pLDDT: mean 76.12, std 10.28, range [56.84, 92.94]